Protein AF-0000000075452605 (afdb_homodimer)

Structure (mmCIF, N/CA/C/O backbone):
data_AF-0000000075452605-model_v1
#
loop_
_entity.id
_entity.type
_entity.pdbx_description
1 polymer 'Uncharacterized protein'
#
loop_
_atom_site.group_PDB
_atom_site.id
_atom_site.type_symbol
_atom_site.label_atom_id
_atom_site.label_alt_id
_atom_site.label_comp_id
_atom_site.label_asym_id
_atom_site.label_entity_id
_atom_site.label_seq_id
_atom_site.pdbx_PDB_ins_code
_atom_site.Cartn_x
_atom_site.Cartn_y
_atom_site.Cartn_z
_atom_site.occupancy
_atom_site.B_iso_or_equiv
_atom_site.auth_seq_id
_atom_site.auth_comp_id
_atom_site.auth_asym_id
_atom_site.auth_atom_id
_atom_site.pdbx_PDB_model_num
ATOM 1 N N . MET A 1 1 ? -19.109 6.883 12.328 1 58.03 1 MET A N 1
ATOM 2 C CA . MET A 1 1 ? -17.672 7.055 12.5 1 58.03 1 MET A CA 1
ATOM 3 C C . MET A 1 1 ? -16.984 7.27 11.156 1 58.03 1 MET A C 1
ATOM 5 O O . MET A 1 1 ? -17.438 6.746 10.141 1 58.03 1 MET A O 1
ATOM 9 N N . LYS A 1 2 ? -15.984 8.18 11.156 1 75.69 2 LYS A N 1
ATOM 10 C CA . LYS A 1 2 ? -15.336 8.484 9.891 1 75.69 2 LYS A CA 1
ATOM 11 C C . LYS A 1 2 ? -14.484 7.316 9.414 1 75.69 2 LYS A C 1
AT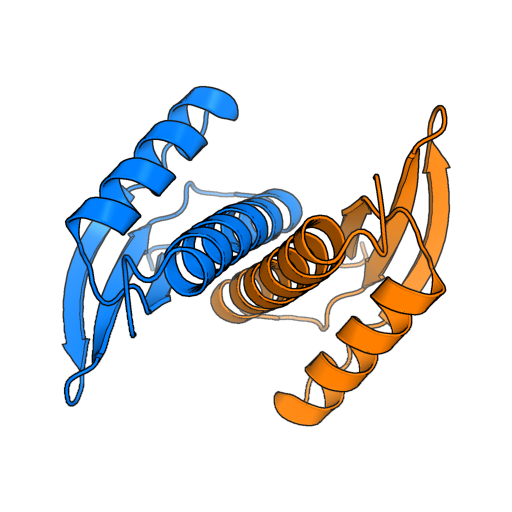OM 13 O O . LYS A 1 2 ? -13.898 6.59 10.227 1 75.69 2 LYS A O 1
ATOM 18 N N . ASN A 1 3 ? -14.562 7.074 8.164 1 91.38 3 ASN A N 1
ATOM 19 C CA . ASN A 1 3 ? -13.711 6.078 7.523 1 91.38 3 ASN A CA 1
ATOM 20 C C . ASN A 1 3 ? -12.289 6.598 7.328 1 91.38 3 ASN A C 1
ATOM 22 O O . ASN A 1 3 ? -12.055 7.469 6.492 1 91.38 3 ASN A O 1
ATOM 26 N N . THR A 1 4 ? -11.375 6.215 8.289 1 95.19 4 THR A N 1
ATOM 27 C CA . THR A 1 4 ? -10.031 6.785 8.266 1 95.19 4 THR A CA 1
ATOM 28 C C . THR A 1 4 ? -8.977 5.684 8.195 1 95.19 4 THR A C 1
ATOM 30 O O . THR A 1 4 ? -9.273 4.52 8.477 1 95.19 4 THR A O 1
ATOM 33 N N . ILE A 1 5 ? -7.793 6.078 7.766 1 97.25 5 ILE A N 1
ATOM 34 C CA . ILE A 1 5 ? -6.574 5.285 7.895 1 97.25 5 ILE A CA 1
ATOM 35 C C . ILE A 1 5 ? -5.504 6.098 8.617 1 97.25 5 ILE A C 1
ATOM 37 O O . ILE A 1 5 ? -5.496 7.332 8.547 1 97.25 5 ILE A O 1
ATOM 41 N N . GLU A 1 6 ? -4.668 5.387 9.336 1 96.69 6 GLU A N 1
ATOM 42 C CA . GLU A 1 6 ? -3.525 5.984 10.016 1 96.69 6 GLU A CA 1
ATOM 43 C C . GLU A 1 6 ? -2.217 5.652 9.305 1 96.69 6 GLU A C 1
ATOM 45 O O . GLU A 1 6 ? -1.869 4.477 9.148 1 96.69 6 GLU A O 1
ATOM 50 N N . ILE A 1 7 ? -1.463 6.648 8.922 1 97.06 7 ILE A N 1
ATOM 51 C CA . ILE A 1 7 ? -0.292 6.453 8.078 1 97.06 7 ILE A CA 1
ATOM 52 C C . ILE A 1 7 ? 0.961 6.922 8.812 1 97.06 7 ILE A C 1
ATOM 54 O O . ILE A 1 7 ? 1.132 8.117 9.055 1 97.06 7 ILE A O 1
ATOM 58 N N . PRO A 1 8 ? 1.76 5.969 9.078 1 93.56 8 PRO A N 1
ATOM 59 C CA . PRO A 1 8 ? 3.066 6.426 9.555 1 93.56 8 PRO A CA 1
ATOM 60 C C . PRO A 1 8 ? 3.846 7.199 8.492 1 93.56 8 PRO A C 1
ATOM 62 O O . PRO A 1 8 ? 3.988 6.727 7.359 1 93.56 8 PRO A O 1
ATOM 65 N N . THR A 1 9 ? 4.484 8.406 8.469 1 90.94 9 THR A N 1
ATOM 66 C CA . THR A 1 9 ? 5.09 9.188 7.398 1 90.94 9 THR A CA 1
ATOM 67 C C . THR A 1 9 ? 6.379 9.852 7.871 1 90.94 9 THR A C 1
ATOM 69 O O . THR A 1 9 ? 7.301 10.07 7.082 1 90.94 9 THR A O 1
ATOM 72 N N . GLY A 1 10 ? 6.738 10.148 8.953 1 86.88 10 GLY A N 1
ATOM 73 C CA . GLY A 1 10 ? 7.867 10.93 9.422 1 86.88 10 GLY A CA 1
ATOM 74 C C . GLY A 1 10 ? 7.895 12.336 8.852 1 86.88 10 GLY A C 1
ATOM 75 O O . GLY A 1 10 ? 8.703 13.164 9.273 1 86.88 10 GLY A O 1
ATOM 76 N N . SER A 1 11 ? 7.148 12.68 7.836 1 90.5 11 SER A N 1
ATOM 77 C CA . SER A 1 11 ? 7.074 14.008 7.23 1 90.5 11 SER A CA 1
ATOM 78 C C . SER A 1 11 ? 5.66 14.328 6.766 1 90.5 11 SER A C 1
ATOM 80 O O . SER A 1 11 ? 5.176 13.75 5.793 1 90.5 11 SER A O 1
ATOM 82 N N . ALA A 1 12 ? 5.074 15.281 7.426 1 93.06 12 ALA A N 1
ATOM 83 C CA . ALA A 1 12 ? 3.75 15.773 7.047 1 93.06 12 ALA A CA 1
ATOM 84 C C . ALA A 1 12 ? 3.748 16.297 5.617 1 93.06 12 ALA A C 1
ATOM 86 O O . ALA A 1 12 ? 2.775 16.109 4.883 1 93.06 12 ALA A O 1
ATOM 87 N N . GLU A 1 13 ? 4.848 16.891 5.234 1 94.69 13 GLU A N 1
ATOM 88 C CA . GLU A 1 13 ? 4.953 17.5 3.914 1 94.69 13 GLU A CA 1
ATOM 89 C C . GLU A 1 13 ? 4.938 16.453 2.809 1 94.69 13 GLU A C 1
ATOM 91 O O . GLU A 1 13 ? 4.23 16.609 1.811 1 94.69 13 GLU A O 1
ATOM 96 N N . ILE A 1 14 ? 5.703 15.445 3.012 1 95.56 14 ILE A N 1
ATOM 97 C CA . ILE A 1 14 ? 5.777 14.398 2.002 1 95.56 14 ILE A CA 1
ATOM 98 C C . ILE A 1 14 ? 4.422 13.703 1.868 1 95.56 14 ILE A C 1
ATOM 100 O O . ILE A 1 14 ? 3.951 13.461 0.756 1 95.56 14 ILE A O 1
ATOM 104 N N . LEU A 1 15 ? 3.762 13.359 3 1 97.31 15 LEU A N 1
ATOM 105 C CA . LEU A 1 15 ? 2.449 12.727 2.941 1 97.31 15 LEU A CA 1
ATOM 106 C C . LEU A 1 15 ? 1.449 13.609 2.203 1 97.31 15 LEU A C 1
ATOM 108 O O . LEU A 1 15 ? 0.676 13.125 1.376 1 97.31 15 LEU A O 1
ATOM 112 N N . SER A 1 16 ? 1.476 14.898 2.496 1 97.38 16 SER A N 1
ATOM 113 C CA . SER A 1 16 ? 0.556 15.828 1.852 1 97.38 16 SER A CA 1
ATOM 114 C C . SER A 1 16 ? 0.764 15.852 0.341 1 97.38 16 SER A C 1
ATOM 116 O O . SER A 1 16 ? -0.203 15.867 -0.423 1 97.38 16 SER A O 1
ATOM 118 N N . GLU A 1 17 ? 2.01 15.82 -0.024 1 96.75 17 GLU A N 1
ATOM 119 C CA . GLU A 1 17 ? 2.334 15.844 -1.447 1 96.75 17 GLU A CA 1
ATOM 120 C C . GLU A 1 17 ? 1.834 14.578 -2.143 1 96.75 17 GLU A C 1
ATOM 122 O O . GLU A 1 17 ? 1.245 14.648 -3.225 1 96.75 17 GLU A O 1
ATOM 127 N N . VAL A 1 18 ? 2.143 13.484 -1.522 1 96.81 18 VAL A N 1
ATOM 128 C CA . VAL A 1 18 ? 1.757 12.211 -2.119 1 96.81 18 VAL A CA 1
ATOM 129 C C . VAL A 1 18 ? 0.235 12.109 -2.182 1 96.81 18 VAL A C 1
ATOM 131 O O . VAL A 1 18 ? -0.322 11.648 -3.182 1 96.81 18 VAL A O 1
ATOM 134 N N . LEU A 1 19 ? -0.482 12.531 -1.147 1 97.88 19 LEU A N 1
ATOM 135 C CA . LEU A 1 19 ? -1.939 12.492 -1.105 1 97.88 19 LEU A CA 1
ATOM 136 C C . LEU A 1 19 ? -2.539 13.391 -2.186 1 97.88 19 LEU A C 1
ATOM 138 O O . LEU A 1 19 ? -3.502 13.008 -2.852 1 97.88 19 LEU A O 1
ATOM 142 N N . ASP A 1 20 ? -2.016 14.594 -2.312 1 97.56 20 ASP A N 1
ATOM 143 C CA . ASP A 1 20 ? -2.512 15.516 -3.324 1 97.56 20 ASP A CA 1
ATOM 144 C C . ASP A 1 20 ? -2.369 14.93 -4.727 1 97.56 20 ASP A C 1
ATOM 146 O O . ASP A 1 20 ? -3.285 15.031 -5.543 1 97.56 20 ASP A O 1
ATOM 150 N N . ARG A 1 21 ? -1.232 14.398 -4.98 1 97.44 21 ARG A N 1
ATOM 151 C CA . ARG A 1 21 ? -1.005 13.766 -6.277 1 97.44 21 ARG A CA 1
ATOM 152 C C . ARG A 1 21 ? -1.964 12.602 -6.5 1 97.44 21 ARG A C 1
ATOM 154 O O . ARG A 1 21 ? -2.498 12.43 -7.598 1 97.44 21 ARG A O 1
ATOM 161 N N . PHE A 1 22 ? -2.133 11.805 -5.453 1 97.12 22 PHE A N 1
ATOM 162 C CA . PHE A 1 22 ? -3.037 10.664 -5.543 1 97.12 22 PHE A CA 1
ATOM 163 C C . PHE A 1 22 ? -4.465 11.125 -5.812 1 97.12 22 PHE A C 1
ATOM 165 O O . PHE A 1 22 ? -5.145 10.578 -6.684 1 97.12 22 PHE A O 1
ATOM 172 N N . ASN A 1 23 ? -4.941 12.094 -5.098 1 96.94 23 ASN A N 1
ATOM 173 C CA . ASN A 1 23 ? -6.273 12.664 -5.289 1 96.94 23 ASN A CA 1
ATOM 174 C C . ASN A 1 23 ? -6.477 13.141 -6.723 1 96.94 23 ASN A C 1
ATOM 176 O O . ASN A 1 23 ? -7.527 12.891 -7.32 1 96.94 23 ASN A O 1
ATOM 180 N N . THR A 1 24 ? -5.527 13.828 -7.188 1 97.06 24 THR A N 1
ATOM 181 C CA . THR A 1 24 ? -5.605 14.398 -8.523 1 97.06 24 THR A CA 1
ATOM 182 C C . THR A 1 24 ? -5.613 13.297 -9.586 1 97.06 24 THR A C 1
ATOM 184 O O . THR A 1 24 ? -6.426 13.328 -10.508 1 97.06 24 THR A O 1
ATOM 187 N N . THR A 1 25 ? -4.754 12.359 -9.461 1 96.12 25 THR A N 1
ATOM 188 C CA . THR A 1 25 ? -4.574 11.297 -10.438 1 96.12 25 THR A CA 1
ATOM 189 C C . THR A 1 25 ? -5.805 10.398 -10.492 1 96.12 25 THR A C 1
ATOM 191 O O . THR A 1 25 ? -6.258 10.016 -11.57 1 96.12 25 THR A O 1
ATOM 194 N N . TYR A 1 26 ? -6.352 10.086 -9.375 1 94.25 26 TYR A N 1
ATOM 195 C CA . TYR A 1 26 ? -7.387 9.062 -9.328 1 94.25 26 TYR A CA 1
ATOM 196 C C . TYR A 1 26 ? -8.758 9.68 -9.062 1 94.25 26 TYR A C 1
ATOM 198 O O . TYR A 1 26 ? -9.75 8.961 -8.938 1 94.25 26 TYR A O 1
ATOM 206 N N . LYS A 1 27 ? -8.812 10.945 -8.938 1 93.25 27 LYS A N 1
ATOM 207 C CA . LYS A 1 27 ? -10.047 11.695 -8.781 1 93.25 27 LYS A CA 1
ATOM 208 C C . LYS A 1 27 ? -10.805 11.258 -7.527 1 93.25 27 LYS A C 1
ATOM 210 O O . LYS A 1 27 ? -12 10.969 -7.586 1 93.25 27 LYS A O 1
ATOM 215 N N . VAL A 1 28 ? -10.016 11.078 -6.438 1 94.31 28 VAL A N 1
ATOM 216 C CA . VAL A 1 28 ? -10.578 10.844 -5.113 1 94.31 28 VAL A CA 1
ATOM 217 C C . VAL A 1 28 ? -10.328 12.062 -4.227 1 94.31 28 VAL A C 1
ATOM 219 O O . VAL A 1 28 ? -9.703 13.039 -4.66 1 94.31 28 VAL A O 1
ATOM 222 N N . ASN A 1 29 ? -10.992 12.055 -3.078 1 94.81 29 ASN A N 1
ATOM 223 C CA . ASN A 1 29 ? -10.875 13.203 -2.189 1 94.81 29 ASN A CA 1
ATOM 224 C C . ASN A 1 29 ? -10.5 12.781 -0.771 1 94.81 29 ASN A C 1
ATOM 226 O O . ASN A 1 29 ? -11.227 13.078 0.181 1 94.81 29 ASN A O 1
ATOM 230 N N . PHE A 1 30 ? -9.352 12.164 -0.609 1 97.56 30 PHE A N 1
ATOM 231 C CA . PHE A 1 30 ? -8.82 11.852 0.713 1 97.56 30 PHE A CA 1
ATOM 232 C C . PHE A 1 30 ? -8.328 13.117 1.402 1 97.56 30 PHE A C 1
ATOM 234 O O . PHE A 1 30 ? -7.832 14.039 0.745 1 97.56 30 PHE A O 1
ATOM 241 N N . LYS A 1 31 ? -8.5 13.156 2.695 1 97.5 31 LYS A N 1
ATOM 242 C CA . LYS A 1 31 ? -8.164 14.367 3.434 1 97.5 31 LYS A CA 1
ATOM 243 C C . LYS A 1 31 ? -7.359 14.039 4.688 1 97.5 31 LYS A C 1
ATOM 245 O O . LYS A 1 31 ? -7.703 13.117 5.43 1 97.5 31 LYS A O 1
ATOM 250 N N . ILE A 1 32 ? -6.348 14.797 4.84 1 97.56 32 ILE A N 1
ATOM 251 C CA . ILE A 1 32 ? -5.645 14.695 6.113 1 97.56 32 ILE A CA 1
ATOM 252 C C . ILE A 1 32 ? -6.441 15.422 7.199 1 97.56 32 ILE A C 1
ATOM 254 O O . ILE A 1 32 ? -6.715 16.609 7.078 1 97.56 32 ILE A O 1
ATOM 258 N N . LEU A 1 33 ? -6.773 14.703 8.227 1 97.69 33 LEU A N 1
ATOM 259 C CA . LEU A 1 33 ? -7.527 15.281 9.336 1 97.69 33 LEU A CA 1
ATOM 260 C C . LEU A 1 33 ? -6.582 15.859 10.391 1 97.69 33 LEU A C 1
ATOM 262 O O . LEU A 1 33 ? -6.867 16.906 10.977 1 97.69 33 LEU A O 1
ATOM 266 N N . SER A 1 34 ? -5.508 15.156 10.617 1 97.19 34 SER A N 1
ATOM 267 C CA . SER A 1 34 ? -4.543 15.586 11.625 1 97.19 34 SER A CA 1
ATOM 268 C C . SER A 1 34 ? -3.23 14.82 11.492 1 97.19 34 SER A C 1
ATOM 270 O O . SER A 1 34 ? -3.156 13.82 10.773 1 97.19 34 SER A O 1
ATOM 272 N N . PHE A 1 35 ? -2.25 15.367 12.031 1 96.75 35 PHE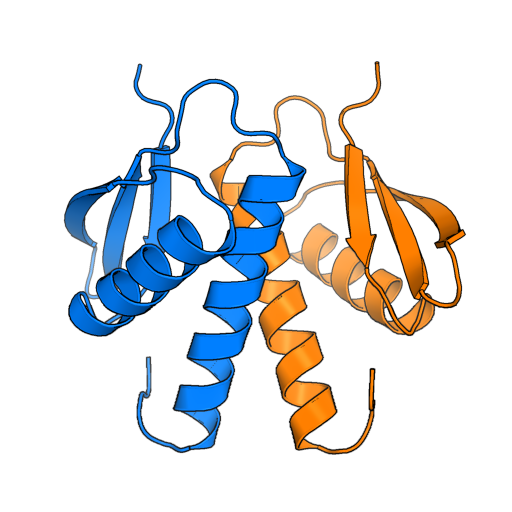 A N 1
ATOM 273 C CA . PHE A 1 35 ? -1 14.672 12.32 1 96.75 35 PHE A CA 1
ATOM 274 C C . PHE A 1 35 ? -0.822 14.469 13.82 1 96.75 35 PHE A C 1
ATOM 276 O O . PHE A 1 35 ? -1.122 15.359 14.609 1 96.75 35 PHE A O 1
ATOM 283 N N . GLU A 1 36 ? -0.477 13.25 14.102 1 95.56 36 GLU A N 1
ATOM 284 C CA . GLU A 1 36 ? -0.325 12.906 15.508 1 95.56 36 GLU A CA 1
ATOM 285 C C . GLU A 1 36 ? 1.044 12.289 15.781 1 95.56 36 GLU A C 1
ATOM 287 O O . GLU A 1 36 ? 1.518 11.445 15.016 1 95.56 36 GLU A O 1
ATOM 292 N N . ASP A 1 37 ? 1.659 12.75 16.797 1 92.69 37 ASP A N 1
ATOM 293 C CA . ASP A 1 37 ? 2.893 12.133 17.281 1 92.69 37 ASP A CA 1
ATOM 294 C C . ASP A 1 37 ? 2.604 11.055 18.328 1 92.69 37 ASP A C 1
ATOM 296 O O . ASP A 1 37 ? 1.983 11.336 19.344 1 92.69 37 ASP A O 1
ATOM 300 N N . ARG A 1 38 ? 2.961 9.891 17.922 1 91.12 38 ARG A N 1
ATOM 301 C CA . ARG A 1 38 ? 2.82 8.781 18.859 1 91.12 38 ARG A CA 1
ATOM 302 C C . ARG A 1 38 ? 4.176 8.164 19.188 1 91.12 38 ARG A C 1
ATOM 304 O O . ARG A 1 38 ? 4.688 7.344 18.422 1 91.12 38 ARG A O 1
ATOM 311 N N . ASP A 1 39 ? 4.723 8.5 20.344 1 90.62 39 ASP A N 1
ATOM 312 C CA . ASP A 1 39 ? 5.984 7.957 20.844 1 90.62 39 ASP A CA 1
ATOM 313 C C . ASP A 1 39 ? 7.102 8.141 19.812 1 90.62 39 ASP A C 1
ATOM 315 O O . ASP A 1 39 ? 7.797 7.18 19.469 1 90.62 39 ASP A O 1
ATOM 31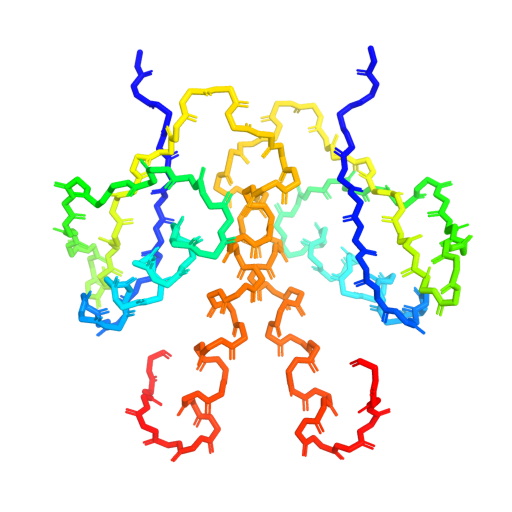9 N N . GLY A 1 40 ? 7.152 9.32 19.172 1 87.38 40 GLY A N 1
ATOM 320 C CA . GLY A 1 40 ? 8.25 9.664 18.281 1 87.38 40 GLY A CA 1
ATOM 321 C C . GLY A 1 40 ? 7.98 9.305 16.828 1 87.38 40 GLY A C 1
ATOM 322 O O . GLY A 1 40 ? 8.797 9.586 15.945 1 87.38 40 GLY A O 1
ATOM 323 N N . VAL A 1 41 ? 6.828 8.695 16.625 1 86.56 41 VAL A N 1
ATOM 324 C CA . VAL A 1 41 ? 6.453 8.398 15.25 1 86.56 41 VAL A CA 1
ATOM 325 C C . VAL A 1 41 ? 5.273 9.273 14.836 1 86.56 41 VAL A C 1
ATOM 327 O O . VAL A 1 41 ? 4.246 9.305 15.516 1 86.56 41 VAL A O 1
ATOM 330 N N . GLU A 1 42 ? 5.465 9.969 13.836 1 93.5 42 GLU A N 1
ATOM 331 C CA . GLU A 1 42 ? 4.387 10.797 13.312 1 93.5 42 GLU A CA 1
ATOM 332 C C . GLU A 1 42 ? 3.416 9.977 12.469 1 93.5 42 GLU A C 1
ATOM 334 O O . GLU A 1 42 ? 3.838 9.195 11.609 1 93.5 42 GLU A O 1
ATOM 339 N N . PHE A 1 43 ? 2.086 10.141 12.797 1 95.88 43 PHE A N 1
ATOM 340 C CA . PHE A 1 43 ? 1.024 9.508 12.023 1 95.88 43 PHE A CA 1
ATOM 341 C C . PHE A 1 43 ? 0.133 10.555 11.367 1 95.88 43 PHE A C 1
ATOM 343 O O . PHE A 1 43 ? -0.275 11.523 12.008 1 95.88 43 PHE A O 1
ATOM 350 N N . GLY A 1 44 ? -0.04 10.406 10.109 1 97.62 44 GLY A N 1
ATOM 351 C CA . GLY A 1 44 ? -1.136 11.117 9.469 1 97.62 44 GLY A CA 1
ATOM 352 C C . GLY A 1 44 ? -2.461 10.391 9.57 1 97.62 44 GLY A C 1
ATOM 353 O O . GLY A 1 44 ? -2.553 9.203 9.234 1 97.62 44 GLY A O 1
ATOM 354 N N . ILE A 1 45 ? -3.48 11.031 10.133 1 97.81 45 ILE A N 1
ATOM 355 C CA . ILE A 1 45 ? -4.844 10.508 10.109 1 97.81 45 ILE A CA 1
ATOM 356 C C . ILE A 1 45 ? -5.559 10.992 8.852 1 97.81 45 ILE A C 1
ATOM 358 O O . ILE A 1 45 ? -5.816 12.188 8.695 1 97.81 45 ILE A O 1
ATOM 362 N N . VAL A 1 46 ? -5.871 10.039 7.984 1 98.25 46 VAL A N 1
ATOM 363 C CA . VAL A 1 46 ? -6.398 10.391 6.672 1 98.25 46 VAL A CA 1
ATOM 364 C C . VAL A 1 46 ? -7.832 9.883 6.535 1 98.25 46 VAL A C 1
ATOM 366 O O . VAL A 1 46 ? -8.094 8.695 6.727 1 98.25 46 VAL A O 1
ATOM 369 N N . GLU A 1 47 ? -8.703 10.789 6.258 1 97.88 47 GLU A N 1
ATOM 370 C CA . GLU A 1 47 ? -10.086 10.43 5.938 1 97.88 47 GLU A CA 1
ATOM 371 C C . GLU A 1 47 ? -10.211 9.961 4.492 1 97.88 47 GLU A C 1
ATOM 373 O O . GLU A 1 47 ? -9.781 10.656 3.568 1 97.88 47 GLU A O 1
ATOM 378 N N . ILE A 1 48 ? -10.727 8.82 4.383 1 95.62 48 ILE A N 1
ATOM 379 C CA . ILE A 1 48 ? -10.969 8.32 3.031 1 95.62 48 ILE A CA 1
ATOM 380 C C . ILE A 1 48 ? -12.43 8.547 2.656 1 95.62 48 ILE A C 1
ATOM 382 O O . ILE A 1 48 ? -13.312 8.555 3.523 1 95.62 48 ILE A O 1
ATOM 386 N N . THR A 1 49 ? -12.625 8.812 1.374 1 87.94 49 THR A N 1
ATOM 387 C CA . THR A 1 49 ? -13.977 9.047 0.884 1 87.94 49 THR A CA 1
ATOM 388 C C . THR A 1 49 ? -14.891 7.871 1.221 1 87.94 49 THR A C 1
ATOM 390 O O . THR A 1 49 ? -14.445 6.723 1.253 1 87.94 49 THR A O 1
ATOM 393 N N . GLU A 1 50 ? -16.109 8.195 1.384 1 85.75 50 GLU A N 1
ATOM 394 C CA . GLU A 1 50 ? -17.109 7.164 1.667 1 85.75 50 GLU A CA 1
ATOM 395 C C . GLU A 1 50 ? -17.172 6.141 0.535 1 85.75 50 GLU A C 1
ATOM 397 O O . GLU A 1 50 ? -17.125 6.508 -0.642 1 85.75 50 GLU A O 1
ATOM 402 N N . ASN A 1 51 ? -17.25 4.906 0.806 1 86.5 51 ASN A N 1
ATOM 403 C CA . ASN A 1 51 ? -17.391 3.789 -0.12 1 86.5 51 ASN A CA 1
ATOM 404 C C . ASN A 1 51 ? -16.125 3.582 -0.952 1 86.5 51 ASN A C 1
ATOM 406 O O . ASN A 1 51 ? -16.188 3.027 -2.051 1 86.5 51 ASN A O 1
ATOM 410 N N . THR A 1 52 ? -15.102 4.188 -0.471 1 92.19 52 THR A N 1
ATOM 411 C CA . THR A 1 52 ? -13.836 3.881 -1.124 1 92.19 52 THR A CA 1
ATOM 412 C C . THR A 1 52 ? -13.617 2.373 -1.193 1 92.19 52 THR A C 1
ATOM 414 O O . THR A 1 52 ? -13.797 1.668 -0.197 1 92.19 52 THR A O 1
ATOM 417 N N . SER A 1 53 ? -13.336 1.92 -2.379 1 93.19 53 SER A N 1
ATOM 418 C CA . SER A 1 53 ? -13.117 0.488 -2.551 1 93.19 53 SER A CA 1
ATOM 419 C C . SER A 1 53 ? -11.82 0.043 -1.891 1 93.19 53 SER A C 1
ATOM 421 O O . SER A 1 53 ? -10.883 0.835 -1.753 1 93.19 53 SER A O 1
ATOM 423 N N . ASN A 1 54 ? -11.742 -1.195 -1.626 1 94.44 54 ASN A N 1
ATOM 424 C CA . ASN A 1 54 ? -10.516 -1.783 -1.1 1 94.44 54 ASN A CA 1
ATOM 425 C C . ASN A 1 54 ? -9.352 -1.619 -2.074 1 94.44 54 ASN A C 1
ATOM 427 O O . ASN A 1 54 ? -8.219 -1.399 -1.656 1 94.44 54 ASN A O 1
ATOM 431 N N . ASN A 1 55 ? -9.648 -1.712 -3.342 1 96.25 55 ASN A N 1
ATOM 432 C CA . ASN A 1 55 ? -8.609 -1.547 -4.352 1 96.25 55 ASN A CA 1
ATOM 433 C C . ASN A 1 55 ? -7.969 -0.163 -4.281 1 96.25 55 ASN A C 1
ATOM 435 O O . ASN A 1 55 ? -6.754 -0.026 -4.438 1 96.25 55 ASN A O 1
ATOM 439 N N . MET A 1 56 ? -8.789 0.756 -4.055 1 96.19 56 MET A N 1
ATOM 440 C CA . MET A 1 56 ? -8.281 2.125 -4.008 1 96.19 56 MET A CA 1
ATOM 441 C C . MET A 1 56 ? -7.43 2.348 -2.766 1 96.19 56 MET A C 1
ATOM 443 O O . MET A 1 56 ? -6.398 3.021 -2.826 1 96.19 56 MET A O 1
ATOM 447 N N . ILE A 1 57 ? -7.871 1.847 -1.656 1 96.62 57 ILE A N 1
ATOM 448 C CA . ILE A 1 57 ? -7.105 1.949 -0.418 1 96.62 57 ILE A CA 1
ATOM 449 C C . ILE A 1 57 ? -5.75 1.268 -0.589 1 96.62 57 ILE A C 1
ATOM 451 O O . ILE A 1 57 ? -4.715 1.832 -0.229 1 96.62 57 ILE A O 1
ATOM 455 N N . PHE A 1 58 ? -5.723 0.126 -1.198 1 97.88 58 PHE A N 1
ATOM 456 C CA . PHE A 1 58 ? -4.5 -0.61 -1.505 1 97.88 58 PHE A CA 1
ATOM 457 C C . PHE A 1 58 ? -3.576 0.219 -2.389 1 97.88 58 PHE A C 1
ATOM 459 O O . PHE A 1 58 ? -2.371 0.29 -2.139 1 97.88 58 PHE A O 1
ATOM 466 N N . MET A 1 59 ? -4.164 0.73 -3.389 1 97.31 59 MET A N 1
ATOM 467 C CA . MET A 1 59 ? -3.385 1.508 -4.348 1 97.31 59 MET A CA 1
ATOM 468 C C . MET A 1 59 ? -2.717 2.697 -3.666 1 97.31 59 MET A C 1
ATOM 470 O O . MET A 1 59 ? -1.576 3.041 -3.984 1 97.31 59 MET A O 1
ATOM 474 N N . PHE A 1 60 ? -3.402 3.342 -2.787 1 97.88 60 PHE A N 1
ATOM 475 C CA . PHE A 1 60 ? -2.787 4.449 -2.062 1 97.88 60 PHE A CA 1
ATOM 476 C C . PHE A 1 60 ? -1.603 3.961 -1.236 1 97.88 60 PHE A C 1
ATOM 478 O O . PHE A 1 60 ? -0.555 4.609 -1.2 1 97.88 60 PHE A O 1
ATOM 485 N N . GLY A 1 61 ? -1.769 2.859 -0.54 1 97.94 61 GLY A N 1
ATOM 486 C CA . GLY A 1 61 ? -0.648 2.248 0.158 1 97.94 61 GLY A CA 1
ATOM 487 C C . GLY A 1 61 ? 0.537 1.968 -0.747 1 97.94 61 GLY A C 1
ATOM 488 O O . GLY A 1 61 ? 1.682 2.238 -0.38 1 97.94 61 GLY A O 1
ATOM 489 N N . PHE A 1 62 ? 0.225 1.436 -1.867 1 97.19 62 PHE A N 1
ATOM 490 C CA . PHE A 1 62 ? 1.254 1.127 -2.854 1 97.19 62 PHE A CA 1
ATOM 491 C C . PHE A 1 62 ? 2.041 2.379 -3.225 1 97.19 62 PHE A C 1
ATOM 493 O O . PHE A 1 62 ? 3.273 2.371 -3.199 1 97.19 62 PHE A O 1
ATOM 500 N N . PHE A 1 63 ? 1.384 3.428 -3.533 1 95.94 63 PHE A N 1
ATOM 501 C CA . PHE A 1 63 ? 2.023 4.676 -3.932 1 95.94 63 PHE A CA 1
ATOM 502 C C . PHE A 1 63 ? 2.854 5.246 -2.791 1 95.94 63 PHE A C 1
ATOM 504 O O . PHE A 1 63 ? 3.969 5.73 -3.008 1 95.94 63 PHE A O 1
ATOM 511 N N . TRP A 1 64 ? 2.289 5.184 -1.61 1 97.25 64 TRP A N 1
ATOM 512 C CA . TRP A 1 64 ? 3.006 5.66 -0.433 1 97.25 64 TRP A CA 1
ATOM 513 C C . TRP A 1 64 ? 4.273 4.844 -0.2 1 97.25 64 TRP A C 1
ATOM 515 O O . TRP A 1 64 ? 5.352 5.406 0.002 1 97.25 64 TRP A O 1
ATOM 525 N N . GLY A 1 65 ? 4.109 3.551 -0.237 1 95.5 65 GLY A N 1
ATOM 526 C CA . GLY A 1 65 ? 5.258 2.676 -0.042 1 95.5 65 GLY A CA 1
ATOM 527 C C . GLY A 1 65 ? 6.348 2.885 -1.073 1 95.5 65 GLY A C 1
ATOM 528 O O . GLY A 1 65 ? 7.535 2.904 -0.735 1 95.5 65 GLY A O 1
ATOM 529 N N . ALA A 1 66 ? 5.941 3.021 -2.297 1 94.12 66 ALA A N 1
ATOM 530 C CA . ALA A 1 66 ? 6.902 3.262 -3.371 1 94.12 66 ALA A CA 1
ATOM 531 C C . ALA A 1 66 ? 7.648 4.574 -3.156 1 94.12 66 ALA A C 1
ATOM 533 O O . ALA A 1 66 ? 8.867 4.641 -3.324 1 94.12 66 ALA A O 1
ATOM 534 N N . LYS A 1 67 ? 6.93 5.602 -2.807 1 95.06 67 LYS A N 1
ATOM 535 C CA . LYS A 1 67 ? 7.539 6.914 -2.594 1 95.06 67 LYS A CA 1
ATOM 536 C C . LYS A 1 67 ? 8.516 6.883 -1.423 1 95.06 67 LYS A C 1
ATOM 538 O O . LYS A 1 67 ? 9.641 7.375 -1.532 1 95.06 67 LYS A O 1
ATOM 543 N N . VAL A 1 68 ? 8.086 6.332 -0.334 1 95.12 68 VAL A N 1
ATOM 544 C CA . VAL A 1 68 ? 8.914 6.25 0.865 1 95.12 68 VAL A CA 1
ATOM 545 C C . VAL A 1 68 ? 10.188 5.461 0.564 1 95.12 68 VAL A C 1
ATOM 547 O O . VAL A 1 68 ? 11.289 5.891 0.917 1 95.12 68 VAL A O 1
ATOM 550 N N . ASN A 1 69 ? 10.047 4.363 -0.122 1 94.25 69 ASN A N 1
ATOM 551 C CA . ASN A 1 69 ? 11.219 3.561 -0.457 1 94.25 69 ASN A CA 1
ATOM 552 C C . ASN A 1 69 ? 12.164 4.312 -1.386 1 94.25 69 ASN A C 1
ATOM 554 O O . ASN A 1 69 ? 13.383 4.234 -1.229 1 94.25 69 ASN A O 1
ATOM 558 N N . LEU A 1 70 ? 11.625 4.957 -2.348 1 93.56 70 LEU A N 1
ATOM 559 C CA . LEU A 1 70 ? 12.438 5.746 -3.264 1 93.56 70 LEU A CA 1
ATOM 560 C C . LEU A 1 70 ? 13.25 6.793 -2.506 1 93.56 70 LEU A C 1
ATOM 562 O O . LEU A 1 70 ? 14.453 6.918 -2.711 1 93.56 70 LEU A O 1
ATOM 566 N N . LEU A 1 71 ? 12.633 7.469 -1.636 1 94.75 71 LEU A N 1
ATOM 567 C CA . LEU A 1 71 ? 13.289 8.531 -0.886 1 94.75 71 LEU A CA 1
ATOM 568 C C . LEU A 1 71 ? 14.352 7.961 0.046 1 94.75 71 LEU A C 1
ATOM 570 O O . LEU A 1 71 ? 15.414 8.562 0.232 1 94.75 71 LEU A O 1
ATOM 574 N N . ARG A 1 72 ? 14.07 6.824 0.629 1 93.5 72 ARG A N 1
ATOM 575 C CA . ARG A 1 72 ? 15.055 6.164 1.478 1 93.5 72 ARG A CA 1
ATOM 576 C C . ARG A 1 72 ? 16.297 5.773 0.678 1 93.5 72 ARG A C 1
ATOM 578 O O . ARG A 1 72 ? 17.422 6.008 1.116 1 93.5 72 ARG A O 1
ATOM 585 N N . GLN A 1 73 ? 16.078 5.223 -0.421 1 92.5 73 GLN A N 1
ATOM 586 C CA . GLN A 1 73 ? 17.172 4.789 -1.27 1 92.5 73 GLN A CA 1
ATOM 587 C C . GLN A 1 73 ? 18.016 5.977 -1.724 1 92.5 73 GLN A C 1
ATOM 589 O O . GLN A 1 73 ? 19.234 5.855 -1.89 1 92.5 73 GLN A O 1
ATOM 594 N N . GLN A 1 74 ? 17.438 7.086 -1.899 1 93.94 74 GLN A N 1
ATOM 595 C CA . GLN A 1 74 ? 18.125 8.305 -2.318 1 93.94 74 GLN A CA 1
ATOM 596 C C . GLN A 1 74 ? 18.781 9 -1.128 1 93.94 74 GLN A C 1
ATOM 598 O O . GLN A 1 74 ? 19.469 10 -1.297 1 93.94 74 GLN A O 1
ATOM 603 N N . GLY A 1 75 ? 18.469 8.508 0.054 1 93.94 75 GLY A N 1
ATOM 604 C CA . GLY A 1 75 ? 19.031 9.094 1.258 1 93.94 75 GLY A CA 1
ATOM 605 C C . GLY A 1 75 ? 18.344 10.375 1.682 1 93.94 75 GLY A C 1
ATOM 606 O O . GLY A 1 75 ? 18.891 11.156 2.465 1 93.94 75 GLY A O 1
ATOM 607 N N . LYS A 1 76 ? 17.156 10.602 1.207 1 95.12 76 LYS A N 1
ATOM 608 C CA . LYS A 1 76 ? 16.438 11.852 1.49 1 95.12 76 LYS A CA 1
ATOM 609 C C . LYS A 1 76 ? 15.648 11.742 2.793 1 95.12 76 LYS A C 1
ATOM 611 O O . LYS A 1 76 ? 15.297 12.766 3.393 1 95.12 76 LYS A O 1
ATOM 616 N N . ILE A 1 77 ? 15.32 10.531 3.131 1 92.31 77 ILE A N 1
ATOM 617 C CA . ILE A 1 77 ? 14.68 10.289 4.422 1 92.31 77 ILE A CA 1
ATOM 618 C C . ILE A 1 77 ? 15.312 9.07 5.09 1 92.31 77 ILE A C 1
ATOM 620 O O . ILE A 1 77 ? 15.93 8.242 4.422 1 92.31 77 ILE A O 1
ATOM 624 N N . ASP A 1 78 ? 15.117 9.031 6.516 1 89.5 78 ASP A N 1
ATOM 625 C CA . ASP A 1 78 ? 15.719 7.918 7.238 1 89.5 78 ASP A CA 1
ATOM 626 C C . ASP A 1 78 ? 14.703 7.266 8.18 1 89.5 78 ASP A C 1
ATOM 628 O O . ASP A 1 78 ? 15.055 6.387 8.969 1 89.5 78 ASP A O 1
ATOM 632 N N . TRP A 1 79 ? 13.602 7.766 8 1 83.62 79 TRP A N 1
ATOM 633 C CA . TRP A 1 79 ? 12.547 7.172 8.82 1 83.62 79 TRP A CA 1
ATOM 634 C C . TRP A 1 79 ? 11.828 6.062 8.055 1 83.62 79 TRP A C 1
ATOM 636 O O . TRP A 1 79 ? 11.914 5.984 6.828 1 83.62 79 TRP A O 1
ATOM 646 N N . MET B 1 1 ? -20.703 -11.547 -1.632 1 57.94 1 MET B N 1
ATOM 647 C CA . MET B 1 1 ? -19.562 -11.398 -2.533 1 57.94 1 MET B CA 1
ATOM 648 C C . MET B 1 1 ? -18.25 -11.352 -1.752 1 57.94 1 MET B C 1
ATOM 650 O O . MET B 1 1 ? -18.219 -10.883 -0.612 1 57.94 1 MET B O 1
ATOM 654 N N . LYS B 1 2 ? -17.219 -11.992 -2.344 1 75.94 2 LYS B N 1
ATOM 655 C CA . LYS B 1 2 ? -15.961 -12.062 -1.609 1 75.94 2 LYS B CA 1
ATOM 656 C C . LYS B 1 2 ? -15.281 -10.695 -1.555 1 75.94 2 LYS B C 1
ATOM 658 O O . LYS B 1 2 ? -15.391 -9.906 -2.494 1 75.94 2 LYS B O 1
ATOM 663 N N . ASN B 1 3 ? -14.766 -10.383 -0.417 1 91.69 3 ASN B N 1
ATOM 664 C CA . ASN B 1 3 ? -13.969 -9.18 -0.232 1 91.69 3 ASN B CA 1
ATOM 665 C C . ASN B 1 3 ? -12.57 -9.336 -0.832 1 91.69 3 ASN B C 1
ATOM 667 O O . ASN B 1 3 ? -11.734 -10.062 -0.291 1 91.69 3 ASN B O 1
ATOM 671 N N . THR B 1 4 ? -12.406 -8.812 -2.092 1 95.44 4 THR B N 1
ATOM 672 C CA . THR B 1 4 ? -11.156 -9.047 -2.805 1 95.44 4 THR B CA 1
ATOM 673 C C . THR B 1 4 ? -10.516 -7.723 -3.211 1 95.44 4 THR B C 1
ATOM 675 O O . THR B 1 4 ? -11.172 -6.684 -3.236 1 95.44 4 THR B O 1
ATOM 678 N N . ILE B 1 5 ? -9.227 -7.797 -3.465 1 97.38 5 ILE B N 1
ATOM 679 C CA . ILE B 1 5 ? -8.477 -6.75 -4.148 1 97.38 5 ILE B CA 1
ATOM 680 C C . ILE B 1 5 ? -7.77 -7.336 -5.371 1 97.38 5 ILE B C 1
ATOM 682 O O . ILE B 1 5 ? -7.438 -8.523 -5.395 1 97.38 5 ILE B O 1
ATOM 686 N N . GLU B 1 6 ? -7.613 -6.488 -6.355 1 96.88 6 GLU B N 1
ATOM 687 C CA . GLU B 1 6 ? -6.879 -6.844 -7.566 1 96.88 6 GLU B CA 1
ATOM 688 C C . GLU B 1 6 ? -5.52 -6.16 -7.609 1 96.88 6 GLU B C 1
ATOM 690 O O . GLU B 1 6 ? -5.434 -4.93 -7.582 1 96.88 6 GLU B O 1
ATOM 695 N N . ILE B 1 7 ? -4.492 -6.93 -7.73 1 97.12 7 ILE B N 1
ATOM 696 C CA . ILE B 1 7 ? -3.139 -6.402 -7.602 1 97.12 7 ILE B CA 1
ATOM 697 C C . ILE B 1 7 ? -2.379 -6.609 -8.914 1 97.12 7 ILE B C 1
ATOM 699 O O . ILE B 1 7 ? -2.078 -7.742 -9.289 1 97.12 7 ILE B O 1
ATOM 703 N N . PRO B 1 8 ? -2.227 -5.504 -9.602 1 93.56 8 PRO B N 1
A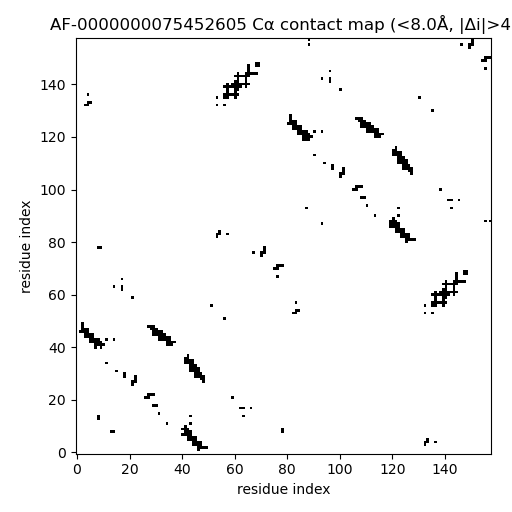TOM 704 C CA . PRO B 1 8 ? -1.298 -5.672 -10.719 1 93.56 8 PRO B CA 1
ATOM 705 C C . PRO B 1 8 ? 0.069 -6.191 -10.281 1 93.56 8 PRO B C 1
ATOM 707 O O . PRO B 1 8 ? 0.671 -5.648 -9.352 1 93.56 8 PRO B O 1
ATOM 710 N N . THR B 1 9 ? 0.306 -7.27 -10.961 1 91.69 9 THR B N 1
ATOM 711 C CA . THR B 1 9 ? 1.581 -7.902 -10.641 1 91.69 9 THR B CA 1
ATOM 712 C C . THR B 1 9 ? 2.293 -8.352 -11.914 1 91.69 9 THR B C 1
ATOM 714 O O . THR B 1 9 ? 1.674 -8.453 -12.977 1 91.69 9 THR B O 1
ATOM 717 N N . GLY B 1 10 ? 3.693 -8.266 -12.031 1 88 10 GLY B N 1
ATOM 718 C CA . GLY B 1 10 ? 4.559 -8.812 -13.062 1 88 10 GLY B CA 1
ATOM 719 C C . GLY B 1 10 ? 5.102 -10.188 -12.711 1 88 10 GLY B C 1
ATOM 720 O O . GLY B 1 10 ? 5.762 -10.828 -13.539 1 88 10 GLY B O 1
ATOM 721 N N . SER B 1 11 ? 4.809 -10.664 -11.586 1 91 11 SER B N 1
ATOM 722 C CA . SER B 1 11 ? 5.34 -11.938 -11.133 1 91 11 SER B CA 1
ATOM 723 C C . SER B 1 11 ? 4.461 -12.547 -10.047 1 91 11 SER B C 1
ATOM 725 O O . SER B 1 11 ? 4.426 -12.047 -8.914 1 91 11 SER B O 1
ATOM 727 N N . ALA B 1 12 ? 3.809 -13.648 -10.383 1 93.38 12 ALA B N 1
ATOM 728 C CA . ALA B 1 12 ? 3.02 -14.406 -9.414 1 93.38 12 ALA B CA 1
ATOM 729 C C . ALA B 1 12 ? 3.871 -14.828 -8.219 1 93.38 12 ALA B C 1
ATOM 731 O O . ALA B 1 12 ? 3.396 -14.828 -7.082 1 93.38 12 ALA B O 1
ATOM 732 N N . GLU B 1 13 ? 5.105 -15.125 -8.484 1 94.88 13 GLU B N 1
ATOM 733 C CA . GLU B 1 13 ? 6.008 -15.609 -7.445 1 94.88 13 GLU B CA 1
ATOM 734 C C . GLU B 1 13 ? 6.312 -14.523 -6.422 1 94.88 13 GLU B C 1
ATOM 736 O O . GLU B 1 13 ? 6.277 -14.766 -5.215 1 94.88 13 GLU B O 1
ATOM 741 N N . ILE B 1 14 ? 6.613 -13.375 -6.914 1 95.88 14 ILE B N 1
ATOM 742 C CA . ILE B 1 14 ? 6.949 -12.281 -6.02 1 95.88 14 ILE B CA 1
ATOM 743 C C . ILE B 1 14 ? 5.73 -11.914 -5.168 1 95.88 14 ILE B C 1
ATOM 745 O O . ILE B 1 14 ? 5.852 -11.719 -3.957 1 95.88 14 ILE B O 1
ATOM 749 N N . LEU B 1 15 ? 4.523 -11.805 -5.785 1 97.5 15 LEU B N 1
ATOM 750 C CA . LEU B 1 15 ? 3.32 -11.492 -5.023 1 97.5 15 LEU B CA 1
ATOM 751 C C . LEU B 1 15 ? 3.076 -12.539 -3.939 1 97.5 15 LEU B C 1
ATOM 753 O O . LEU B 1 15 ? 2.746 -12.195 -2.803 1 97.5 15 LEU B O 1
ATOM 757 N N . SER B 1 16 ? 3.248 -13.797 -4.297 1 97.44 16 SER B N 1
ATOM 758 C CA . SER B 1 16 ? 3.037 -14.875 -3.334 1 97.44 16 SER B CA 1
ATOM 759 C C . SER B 1 16 ? 3.988 -14.758 -2.148 1 97.44 16 SER B C 1
ATOM 761 O O . SER B 1 16 ? 3.586 -14.953 -1 1 97.44 16 SER B O 1
ATOM 763 N N . GLU B 1 17 ? 5.203 -14.414 -2.467 1 96.88 17 GLU B N 1
ATOM 764 C CA . GLU B 1 17 ? 6.203 -14.266 -1.414 1 96.88 17 GLU B CA 1
ATOM 765 C C . GLU B 1 17 ? 5.852 -13.109 -0.479 1 96.88 17 GLU B C 1
ATOM 767 O O . GLU B 1 17 ? 5.938 -13.242 0.743 1 96.88 17 GLU B O 1
ATOM 772 N N . VAL B 1 18 ? 5.531 -12.016 -1.09 1 97 18 VAL B N 1
ATOM 773 C CA . VAL B 1 18 ? 5.219 -10.836 -0.295 1 97 18 VAL B CA 1
ATOM 774 C C . VAL B 1 18 ? 3.967 -11.094 0.544 1 97 18 VAL B C 1
ATOM 776 O O . VAL B 1 18 ? 3.91 -10.711 1.716 1 97 18 VAL B O 1
ATOM 779 N N . LEU B 1 19 ? 2.951 -11.734 -0.021 1 97.94 19 LEU B N 1
ATOM 780 C CA . LEU B 1 19 ? 1.717 -12.039 0.691 1 97.94 19 LEU B CA 1
ATOM 781 C C . LEU B 1 19 ? 1.985 -12.984 1.859 1 97.94 19 LEU B C 1
ATOM 783 O O . LEU B 1 19 ? 1.438 -12.797 2.949 1 97.94 19 LEU B O 1
ATOM 787 N N . ASP B 1 20 ? 2.758 -14.016 1.626 1 97.62 20 ASP B N 1
ATOM 788 C CA . ASP B 1 20 ? 3.084 -14.977 2.682 1 97.62 20 ASP B CA 1
ATOM 789 C C . ASP B 1 20 ? 3.781 -14.281 3.85 1 97.62 20 ASP B C 1
ATOM 791 O O . ASP B 1 20 ? 3.467 -14.547 5.012 1 97.62 20 ASP B O 1
ATOM 795 N N . ARG B 1 21 ? 4.711 -13.477 3.527 1 97.56 21 ARG B N 1
ATOM 796 C CA . ARG B 1 21 ? 5.414 -12.734 4.566 1 97.56 21 ARG B CA 1
ATOM 797 C C . ARG B 1 21 ? 4.461 -11.812 5.324 1 97.56 21 ARG B C 1
ATOM 799 O O . ARG B 1 21 ? 4.539 -11.703 6.551 1 97.56 21 ARG B O 1
ATOM 806 N N . PHE B 1 22 ? 3.605 -11.141 4.555 1 97.38 22 PHE B N 1
ATOM 807 C CA . PHE B 1 22 ? 2.635 -10.242 5.172 1 97.38 22 PHE B CA 1
ATOM 808 C C . PHE B 1 22 ? 1.702 -11.016 6.102 1 97.38 22 PHE B C 1
ATOM 810 O O . PHE B 1 22 ? 1.459 -10.586 7.234 1 97.38 22 PHE B O 1
ATOM 817 N N . ASN B 1 23 ? 1.186 -12.109 5.676 1 97.12 23 ASN B N 1
ATOM 818 C CA . ASN B 1 23 ? 0.318 -12.961 6.48 1 97.12 23 ASN B CA 1
ATOM 819 C C . ASN B 1 23 ? 0.995 -13.383 7.785 1 97.12 23 ASN B C 1
ATOM 821 O O . ASN B 1 23 ? 0.375 -13.352 8.852 1 97.12 23 ASN B O 1
ATOM 825 N N . THR B 1 24 ? 2.18 -13.789 7.645 1 97.25 24 THR B N 1
ATOM 826 C CA . THR B 1 24 ? 2.934 -14.273 8.797 1 97.25 24 THR B CA 1
ATOM 827 C C . THR B 1 24 ? 3.209 -13.141 9.773 1 97.25 24 THR B C 1
ATOM 829 O O . THR B 1 24 ? 3.018 -13.305 10.984 1 97.25 24 THR B O 1
ATOM 832 N N . THR B 1 25 ? 3.621 -12.039 9.297 1 96.44 25 THR B N 1
ATOM 833 C CA . THR B 1 25 ? 4.02 -10.898 10.125 1 96.44 25 THR B CA 1
ATOM 834 C C . THR B 1 25 ? 2.816 -10.312 10.852 1 96.44 25 THR B C 1
ATOM 836 O O . THR B 1 25 ? 2.904 -9.984 12.039 1 96.44 25 THR B O 1
ATOM 839 N N . TYR B 1 26 ? 1.729 -10.219 10.195 1 94.62 26 TYR B N 1
ATOM 840 C CA . TYR B 1 26 ? 0.607 -9.469 10.75 1 94.62 26 TYR B CA 1
ATOM 841 C C . TYR B 1 26 ? -0.516 -10.406 11.18 1 94.62 26 TYR B C 1
ATOM 843 O O . TYR B 1 26 ? -1.571 -9.953 11.633 1 94.62 26 TYR B O 1
ATOM 851 N N . LYS B 1 27 ? -0.324 -11.672 11.016 1 93.56 27 LYS B N 1
ATOM 852 C CA . LYS B 1 27 ? -1.252 -12.703 11.461 1 93.56 27 LYS B CA 1
ATOM 853 C C . LYS B 1 27 ? -2.617 -12.539 10.797 1 93.56 27 LYS B C 1
ATOM 855 O O . LYS B 1 27 ? -3.646 -12.539 11.477 1 93.56 27 LYS B O 1
ATOM 860 N N . VAL B 1 28 ? -2.568 -12.258 9.484 1 94.62 28 VAL B N 1
ATOM 861 C CA . VAL B 1 28 ? -3.768 -12.258 8.648 1 94.62 28 VAL B CA 1
ATOM 862 C C . VAL B 1 28 ? -3.719 -13.438 7.68 1 94.62 28 VAL B C 1
ATOM 864 O O . VAL B 1 28 ? -2.754 -14.203 7.668 1 94.62 28 VAL B O 1
ATOM 867 N N . ASN B 1 29 ? -4.855 -13.672 7.031 1 95 29 ASN B N 1
ATOM 868 C CA . ASN B 1 29 ? -4.938 -14.812 6.129 1 95 29 ASN B CA 1
ATOM 869 C C . ASN B 1 29 ? -5.457 -14.406 4.754 1 95 29 ASN B C 1
ATOM 871 O O . ASN B 1 29 ? -6.457 -14.938 4.281 1 95 29 ASN B O 1
ATOM 875 N N . PHE B 1 30 ? -4.75 -13.531 4.078 1 97.69 30 PHE B N 1
ATOM 876 C CA . PHE B 1 30 ? -5.062 -13.195 2.693 1 97.69 30 PHE B CA 1
ATOM 877 C C . PHE B 1 30 ? -4.707 -14.344 1.761 1 97.69 30 PHE B C 1
ATOM 879 O O . PHE B 1 30 ? -3.738 -15.07 1.999 1 97.69 30 PHE B O 1
ATOM 886 N N . LYS B 1 31 ? -5.512 -14.5 0.744 1 97.62 31 LYS B N 1
ATOM 887 C CA . LYS B 1 31 ? -5.324 -15.641 -0.143 1 97.62 31 LYS B CA 1
ATOM 888 C C . LYS B 1 31 ? -5.379 -15.219 -1.607 1 97.62 31 LYS B C 1
ATOM 890 O O . LYS B 1 31 ? -6.266 -14.453 -2.004 1 97.62 31 LYS B O 1
ATOM 895 N N . ILE B 1 32 ? -4.441 -15.711 -2.303 1 97.69 32 ILE B N 1
ATOM 896 C CA . ILE B 1 32 ? -4.543 -15.531 -3.748 1 97.69 32 ILE B CA 1
ATOM 897 C C . ILE B 1 32 ? -5.582 -16.5 -4.316 1 97.69 32 ILE B C 1
ATOM 899 O O . ILE B 1 32 ? -5.457 -17.719 -4.156 1 97.69 32 ILE B O 1
ATOM 903 N N . LEU B 1 33 ? -6.555 -15.953 -4.977 1 97.75 33 LEU B N 1
ATOM 904 C CA . LEU B 1 33 ? -7.602 -16.766 -5.578 1 97.75 33 LEU B CA 1
ATOM 905 C C . LEU B 1 33 ? -7.23 -17.172 -7 1 97.75 33 LEU B C 1
ATOM 907 O O . LEU B 1 33 ? -7.523 -18.281 -7.434 1 97.75 33 LEU B O 1
ATOM 911 N N . SER B 1 34 ? -6.625 -16.266 -7.691 1 97.25 34 SER B N 1
ATOM 912 C CA . SER B 1 34 ? -6.242 -16.516 -9.078 1 97.25 34 SER B CA 1
ATOM 913 C C . SER B 1 34 ? -5.27 -15.445 -9.578 1 97.25 34 SER B C 1
ATOM 915 O O . SER B 1 34 ? -5.086 -14.414 -8.938 1 97.25 34 SER B O 1
ATOM 917 N N . PHE B 1 35 ? -4.605 -15.773 -10.594 1 96.88 35 PHE B N 1
ATOM 918 C CA . PHE B 1 35 ? -3.889 -14.82 -11.43 1 96.88 35 PHE B CA 1
ATOM 919 C C . PHE B 1 35 ? -4.562 -14.68 -12.789 1 96.88 35 PHE B C 1
ATOM 921 O O . PHE B 1 35 ? -5 -15.672 -13.375 1 96.88 35 PHE B O 1
ATOM 928 N N . GLU B 1 36 ? -4.719 -13.438 -13.133 1 95.75 36 GLU B N 1
ATOM 929 C CA . GLU B 1 36 ? -5.398 -13.164 -14.398 1 95.75 36 GLU B CA 1
ATOM 930 C C . GLU B 1 36 ? -4.555 -12.266 -15.289 1 95.75 36 GLU B C 1
ATOM 932 O O . GLU B 1 36 ? -3.971 -11.289 -14.82 1 95.75 36 GLU B O 1
ATOM 937 N N . ASP B 1 37 ? -4.488 -12.625 -16.5 1 93 37 ASP B N 1
ATOM 938 C CA . ASP B 1 37 ? -3.859 -11.766 -17.5 1 93 37 ASP B CA 1
ATOM 939 C C . ASP B 1 37 ? -4.895 -10.867 -18.172 1 93 37 ASP B C 1
ATOM 941 O O . ASP B 1 37 ? -5.859 -11.352 -18.766 1 93 37 ASP B O 1
ATOM 945 N N . ARG B 1 38 ? -4.688 -9.625 -17.938 1 91.44 38 ARG B N 1
ATOM 946 C CA . ARG B 1 38 ? -5.555 -8.648 -18.578 1 91.44 38 ARG B CA 1
ATOM 947 C C . ARG B 1 38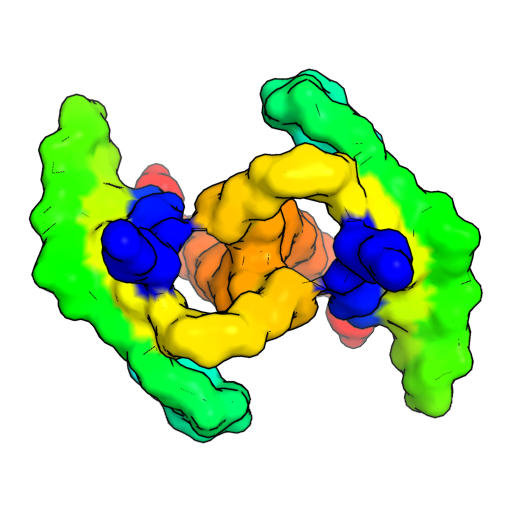 ? -4.754 -7.75 -19.516 1 91.44 38 ARG B C 1
ATOM 949 O O . ARG B 1 38 ? -4.129 -6.785 -19.078 1 91.44 38 ARG B O 1
ATOM 956 N N . ASP B 1 39 ? -4.816 -8.008 -20.812 1 91.06 39 ASP B N 1
ATOM 957 C CA . ASP B 1 39 ? -4.168 -7.215 -21.844 1 91.06 39 ASP B CA 1
ATOM 958 C C . ASP B 1 39 ? -2.674 -7.059 -21.562 1 91.06 39 ASP B C 1
ATOM 960 O O . ASP B 1 39 ? -2.152 -5.941 -21.562 1 91.06 39 ASP B O 1
ATOM 964 N N . GLY B 1 40 ? -2.02 -8.148 -21.125 1 87.88 40 GLY B N 1
ATOM 965 C CA . GLY B 1 40 ? -0.575 -8.156 -20.953 1 87.88 40 GLY B CA 1
ATOM 966 C C . GLY B 1 40 ? -0.137 -7.777 -19.547 1 87.88 40 GLY B C 1
ATOM 967 O O . GLY B 1 40 ? 1.055 -7.805 -19.234 1 87.88 40 GLY B O 1
ATOM 968 N N . VAL B 1 41 ? -1.124 -7.438 -18.734 1 87.12 41 VAL B N 1
ATOM 969 C CA . VAL B 1 41 ? -0.791 -7.148 -17.344 1 87.12 41 VAL B CA 1
ATOM 970 C C . VAL B 1 41 ? -1.341 -8.25 -16.438 1 87.12 41 VAL B C 1
ATOM 972 O O . VAL B 1 41 ? -2.531 -8.57 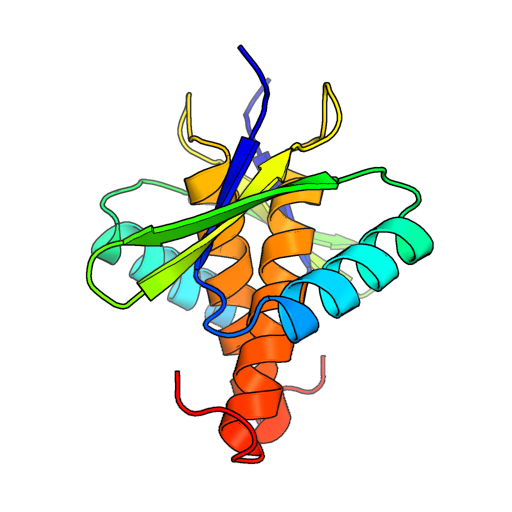-16.484 1 87.12 41 VAL B O 1
ATOM 975 N N . GLU B 1 42 ? -0.51 -8.812 -15.727 1 93.88 42 GLU B N 1
ATOM 976 C CA . GLU B 1 42 ? -0.932 -9.836 -14.781 1 93.88 42 GLU B CA 1
ATOM 977 C C . GLU B 1 42 ? -1.492 -9.211 -13.5 1 93.88 42 GLU B C 1
ATOM 979 O O . GLU B 1 42 ? -0.891 -8.297 -12.938 1 93.88 42 GLU B O 1
ATOM 984 N N . PHE B 1 43 ? -2.697 -9.719 -13.117 1 96.25 43 PHE B N 1
ATOM 985 C CA . PHE B 1 43 ? -3.324 -9.305 -11.867 1 96.25 43 PHE B CA 1
ATOM 986 C C . PHE B 1 43 ? -3.469 -10.484 -10.914 1 96.25 43 PHE B C 1
ATOM 988 O O . PHE B 1 43 ? -3.912 -11.562 -11.32 1 96.25 43 PHE B O 1
ATOM 995 N N . GLY B 1 44 ? -2.986 -10.32 -9.742 1 97.75 44 GLY B N 1
ATOM 996 C CA . GLY B 1 44 ? -3.393 -11.219 -8.68 1 97.75 44 GLY B CA 1
ATOM 997 C C . GLY B 1 44 ? -4.711 -10.836 -8.039 1 97.75 44 GLY B C 1
ATOM 998 O O . GLY B 1 44 ? -4.891 -9.695 -7.613 1 97.75 44 GLY B O 1
ATOM 999 N N . ILE B 1 45 ? -5.676 -11.734 -8.047 1 97.94 45 ILE B N 1
ATOM 1000 C CA . ILE B 1 45 ? -6.914 -11.555 -7.297 1 97.94 45 ILE B CA 1
ATOM 1001 C C . ILE B 1 45 ? -6.746 -12.109 -5.883 1 97.94 45 ILE B C 1
ATOM 1003 O O . ILE B 1 45 ? -6.598 -13.32 -5.699 1 97.94 45 ILE B O 1
ATOM 1007 N N . VAL B 1 46 ? -6.793 -11.211 -4.922 1 98.31 46 VAL B N 1
ATOM 1008 C CA . VAL B 1 46 ? -6.473 -11.594 -3.553 1 98.31 46 VAL B CA 1
ATOM 1009 C C . VAL B 1 46 ? -7.707 -11.43 -2.666 1 98.31 46 VAL B C 1
ATOM 1011 O O . VAL B 1 46 ? -8.297 -10.344 -2.613 1 98.31 46 VAL B O 1
ATOM 1014 N N . GLU B 1 47 ? -8.07 -12.492 -2.039 1 98 47 GLU B N 1
ATOM 1015 C CA . GLU B 1 47 ? -9.125 -12.438 -1.033 1 98 47 GLU B CA 1
ATOM 1016 C C . GLU B 1 47 ? -8.594 -11.93 0.302 1 98 47 GLU B C 1
ATOM 1018 O O . GLU B 1 47 ? -7.605 -12.445 0.824 1 98 47 GLU B O 1
ATOM 1023 N N . ILE B 1 48 ? -9.227 -10.945 0.744 1 95.88 48 ILE B N 1
ATOM 1024 C CA . ILE B 1 48 ? -8.844 -10.438 2.057 1 95.88 48 ILE B CA 1
ATOM 1025 C C . ILE B 1 48 ? -9.812 -10.961 3.115 1 95.88 48 ILE B C 1
ATOM 1027 O O . ILE B 1 48 ? -10.977 -11.242 2.814 1 95.88 48 ILE B O 1
ATOM 1031 N N . THR B 1 49 ? -9.25 -11.156 4.293 1 88.44 49 THR B N 1
ATOM 1032 C CA . THR B 1 49 ? -10.062 -11.672 5.387 1 88.44 49 THR B CA 1
ATOM 1033 C C . THR B 1 49 ? -11.266 -10.773 5.641 1 88.44 49 THR B C 1
ATOM 1035 O O . THR B 1 49 ? -11.188 -9.555 5.457 1 88.44 49 THR B O 1
ATOM 1038 N N . GLU B 1 50 ? -12.273 -11.367 6.109 1 86.44 50 GLU B N 1
ATOM 1039 C CA . GLU B 1 50 ? -13.484 -10.617 6.441 1 86.44 50 GLU B CA 1
ATOM 1040 C C . GLU B 1 50 ? -13.195 -9.562 7.508 1 86.44 50 GLU B C 1
ATOM 1042 O O . GLU B 1 50 ? -12.469 -9.82 8.469 1 86.44 50 GLU B O 1
ATOM 1047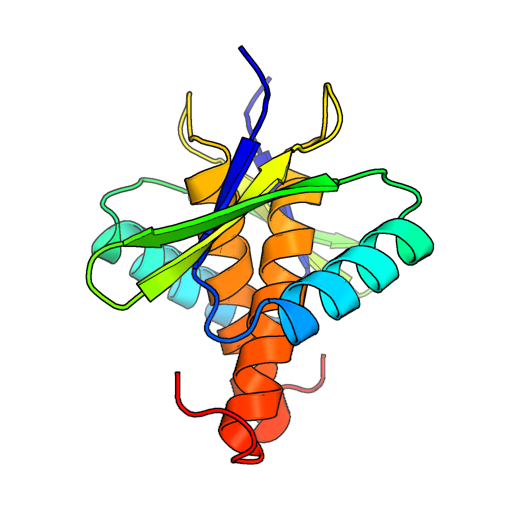 N N . ASN B 1 51 ? -13.703 -8.414 7.391 1 86.75 51 ASN B N 1
ATOM 1048 C CA . ASN B 1 51 ? -13.609 -7.293 8.328 1 86.75 51 ASN B CA 1
ATOM 1049 C C . ASN B 1 51 ? -12.188 -6.746 8.406 1 86.75 51 ASN B C 1
ATOM 1051 O O . ASN B 1 51 ? -11.805 -6.152 9.414 1 86.75 51 ASN B O 1
ATOM 1055 N N . THR B 1 52 ? -11.43 -7.125 7.426 1 92.5 52 THR B N 1
ATOM 1056 C CA . THR B 1 52 ? -10.117 -6.488 7.355 1 92.5 52 THR B CA 1
ATOM 1057 C C . THR B 1 52 ? -10.25 -4.969 7.402 1 92.5 52 THR B C 1
ATOM 1059 O O . THR B 1 52 ? -11.07 -4.391 6.684 1 92.5 52 THR B O 1
ATOM 1062 N N . SER B 1 53 ? -9.523 -4.383 8.305 1 93.25 53 SER B N 1
ATOM 1063 C CA . SER B 1 53 ? -9.586 -2.932 8.438 1 93.25 53 SER B CA 1
ATOM 1064 C C . SER B 1 53 ? -8.953 -2.238 7.238 1 93.25 53 SER B C 1
ATOM 1066 O O . SER B 1 53 ? -8.07 -2.797 6.586 1 93.25 53 SER B O 1
ATOM 1068 N N . ASN B 1 54 ? -9.32 -1.035 7.074 1 94.44 54 ASN B N 1
ATOM 1069 C CA . ASN B 1 54 ? -8.711 -0.211 6.031 1 94.44 54 ASN B CA 1
ATOM 1070 C C . ASN B 1 54 ? -7.215 -0.039 6.254 1 94.44 54 ASN B C 1
ATOM 1072 O O . ASN B 1 54 ? -6.438 -0.018 5.297 1 94.44 54 ASN B O 1
ATOM 1076 N N . ASN B 1 55 ? -6.832 0.076 7.496 1 96.19 55 ASN B N 1
ATOM 1077 C CA . ASN B 1 55 ? -5.418 0.223 7.816 1 96.19 55 ASN B CA 1
ATOM 1078 C C . ASN B 1 55 ? -4.605 -0.977 7.336 1 96.19 55 ASN B C 1
ATOM 1080 O O . ASN B 1 55 ? -3.488 -0.818 6.84 1 96.19 55 ASN B O 1
ATOM 1084 N N . MET B 1 56 ? -5.184 -2.082 7.5 1 96.25 56 MET B N 1
ATOM 1085 C CA . MET B 1 56 ? -4.473 -3.295 7.109 1 96.25 56 MET B CA 1
ATOM 1086 C C . MET B 1 56 ? -4.352 -3.393 5.594 1 96.25 56 MET B C 1
ATOM 1088 O O . MET B 1 56 ? -3.314 -3.801 5.07 1 96.25 56 MET B O 1
ATOM 1092 N N . ILE B 1 57 ? -5.395 -3.072 4.895 1 96.69 57 ILE B N 1
ATOM 1093 C CA . ILE B 1 57 ? -5.379 -3.072 3.436 1 96.69 57 ILE B CA 1
ATOM 1094 C C . ILE B 1 57 ? -4.328 -2.082 2.932 1 96.69 57 ILE B C 1
ATOM 1096 O O . ILE B 1 57 ? -3.523 -2.412 2.059 1 96.69 57 ILE B O 1
ATOM 1100 N N . PHE B 1 58 ? -4.27 -0.927 3.514 1 97.88 58 PHE B N 1
ATOM 1101 C CA . PHE B 1 58 ? -3.273 0.094 3.205 1 97.88 58 PHE B CA 1
ATOM 1102 C C . PHE B 1 58 ? -1.863 -0.437 3.434 1 97.88 58 PHE B C 1
ATOM 1104 O O . PHE B 1 58 ? -0.978 -0.243 2.6 1 97.88 58 PHE B O 1
ATOM 1111 N N . MET B 1 59 ? -1.714 -1.013 4.562 1 97.31 59 MET B N 1
ATOM 1112 C CA . MET B 1 59 ? -0.395 -1.519 4.93 1 97.31 59 MET B CA 1
ATOM 1113 C C . MET B 1 59 ? 0.088 -2.561 3.926 1 97.31 59 MET B C 1
ATOM 1115 O O . MET B 1 59 ? 1.272 -2.602 3.59 1 97.31 59 MET B O 1
ATOM 1119 N N . PHE B 1 60 ? -0.786 -3.42 3.488 1 97.94 60 PHE B N 1
ATOM 1120 C CA . PHE B 1 60 ? -0.389 -4.395 2.479 1 97.94 60 PHE B CA 1
ATOM 1121 C C . PHE B 1 60 ? 0.053 -3.697 1.197 1 97.94 60 PHE B C 1
ATOM 1123 O O . PHE B 1 60 ? 1.054 -4.082 0.589 1 97.94 60 PHE B O 1
ATOM 1130 N N . GLY B 1 61 ? -0.693 -2.715 0.765 1 98 61 GLY B N 1
ATOM 1131 C CA . GLY B 1 61 ? -0.27 -1.906 -0.367 1 98 61 GLY B CA 1
ATOM 1132 C C . GLY B 1 61 ? 1.105 -1.292 -0.181 1 98 61 GLY B C 1
ATOM 1133 O O . GLY B 1 61 ? 1.926 -1.305 -1.101 1 98 61 GLY B O 1
ATOM 1134 N N . PHE B 1 62 ? 1.295 -0.768 0.971 1 97.19 62 PHE B N 1
ATOM 1135 C CA . PHE B 1 62 ? 2.576 -0.158 1.308 1 97.19 62 PHE B CA 1
ATOM 1136 C C . PHE B 1 62 ? 3.713 -1.159 1.136 1 97.19 62 PHE B C 1
ATOM 1138 O O . PHE B 1 62 ? 4.719 -0.859 0.488 1 97.19 62 PHE B O 1
ATOM 1145 N N . PHE B 1 63 ? 3.584 -2.328 1.671 1 96.12 63 PHE B N 1
ATOM 1146 C CA . PHE B 1 63 ? 4.617 -3.355 1.601 1 96.12 63 PHE B CA 1
ATOM 1147 C C . PHE B 1 63 ? 4.848 -3.791 0.159 1 96.12 63 PHE B C 1
ATOM 1149 O O . PHE B 1 63 ? 5.992 -3.98 -0.261 1 96.12 63 PHE B O 1
ATOM 1156 N N . TRP B 1 64 ? 3.762 -3.938 -0.546 1 97.38 64 TRP B N 1
ATOM 1157 C CA . TRP B 1 64 ? 3.861 -4.309 -1.954 1 97.38 64 TRP B CA 1
ATOM 1158 C C . TRP B 1 64 ? 4.594 -3.23 -2.75 1 97.38 64 TRP B C 1
ATOM 1160 O O . TRP B 1 64 ? 5.512 -3.531 -3.512 1 97.38 64 TRP B O 1
ATOM 1170 N N . GLY B 1 65 ? 4.164 -2.008 -2.547 1 95.69 65 GLY B N 1
ATOM 1171 C CA . GLY B 1 65 ? 4.805 -0.901 -3.24 1 95.69 65 GLY B CA 1
ATOM 1172 C C . GLY B 1 65 ? 6.285 -0.776 -2.926 1 95.69 65 GLY B C 1
ATOM 1173 O O . GLY B 1 65 ? 7.094 -0.531 -3.822 1 95.69 65 GLY B O 1
ATOM 1174 N N . ALA B 1 66 ? 6.609 -0.934 -1.678 1 94.38 66 ALA B N 1
ATOM 1175 C CA . ALA B 1 66 ? 8.008 -0.873 -1.266 1 94.38 66 ALA B CA 1
ATOM 1176 C C . ALA B 1 66 ? 8.82 -1.982 -1.924 1 94.38 66 ALA B C 1
ATOM 1178 O O . ALA B 1 66 ? 9.93 -1.743 -2.41 1 94.38 66 ALA B O 1
ATOM 1179 N N . LYS B 1 67 ? 8.297 -3.178 -1.934 1 95.25 67 LYS B N 1
ATOM 1180 C CA . LYS B 1 67 ? 8.992 -4.316 -2.518 1 95.25 67 LYS B CA 1
ATOM 1181 C C . LYS B 1 67 ? 9.195 -4.129 -4.02 1 95.25 67 LYS B C 1
ATOM 1183 O O . LYS B 1 67 ? 10.297 -4.336 -4.535 1 95.25 67 LYS B O 1
ATOM 1188 N N . VAL B 1 68 ? 8.156 -3.766 -4.691 1 95.25 68 VAL B N 1
ATOM 1189 C CA . VAL B 1 68 ? 8.211 -3.566 -6.137 1 95.25 68 VAL B CA 1
ATOM 1190 C C . VAL B 1 68 ? 9.227 -2.48 -6.473 1 95.25 68 VAL B C 1
ATOM 1192 O O . VAL B 1 68 ? 10.062 -2.658 -7.363 1 95.25 68 VAL B O 1
ATOM 1195 N N . ASN B 1 69 ? 9.211 -1.394 -5.742 1 94.38 69 ASN B N 1
ATOM 1196 C CA . ASN B 1 69 ? 10.156 -0.315 -5.996 1 94.38 69 ASN B CA 1
ATOM 1197 C C . ASN B 1 69 ? 11.594 -0.761 -5.738 1 94.38 69 ASN B C 1
ATOM 1199 O O . ASN B 1 69 ? 12.508 -0.409 -6.492 1 94.38 69 ASN B O 1
ATOM 1203 N N . LEU B 1 70 ? 11.781 -1.462 -4.68 1 93.62 70 LEU B N 1
ATOM 1204 C CA . LEU B 1 70 ? 13.109 -1.975 -4.363 1 93.62 70 LEU B CA 1
ATOM 1205 C C . LEU B 1 70 ? 13.641 -2.846 -5.496 1 93.62 70 LEU B C 1
ATOM 1207 O O . LEU B 1 70 ? 14.773 -2.664 -5.945 1 93.62 70 LEU B O 1
ATOM 1211 N N . LEU B 1 71 ? 12.844 -3.711 -5.969 1 94.94 71 LEU B N 1
ATOM 1212 C CA . LEU B 1 71 ? 13.258 -4.633 -7.02 1 94.94 71 LEU B CA 1
ATOM 1213 C C . LEU B 1 71 ? 13.523 -3.885 -8.32 1 94.94 71 LEU B C 1
ATOM 1215 O O . LEU B 1 71 ? 14.445 -4.23 -9.062 1 94.94 71 LEU B O 1
ATOM 1219 N N . ARG B 1 72 ? 12.734 -2.883 -8.609 1 93.75 72 ARG B N 1
ATOM 1220 C CA . ARG B 1 72 ? 12.953 -2.062 -9.797 1 93.75 72 ARG B CA 1
ATOM 1221 C C . ARG B 1 72 ? 14.297 -1.342 -9.719 1 93.75 72 ARG B C 1
ATOM 1223 O O . ARG B 1 72 ? 15.062 -1.328 -10.688 1 93.75 72 ARG B O 1
ATOM 1230 N N . GLN B 1 73 ? 14.531 -0.796 -8.625 1 92.62 73 GLN B N 1
ATOM 1231 C CA . GLN B 1 73 ? 15.773 -0.058 -8.43 1 92.62 73 GLN B CA 1
ATOM 1232 C C . GLN B 1 73 ? 16.984 -0.978 -8.555 1 92.62 73 GLN B C 1
ATOM 1234 O O . GLN B 1 73 ? 18.047 -0.558 -9.023 1 92.62 73 GLN B O 1
ATOM 1239 N N . GLN B 1 74 ? 16.859 -2.184 -8.164 1 94.12 74 GLN B N 1
ATOM 1240 C CA . GLN B 1 74 ? 17.922 -3.17 -8.242 1 94.12 74 GLN B CA 1
ATOM 1241 C C . GLN B 1 74 ? 18.016 -3.771 -9.641 1 94.12 74 GLN B C 1
ATOM 1243 O O . GLN B 1 74 ? 18.922 -4.566 -9.922 1 94.12 74 GLN B O 1
ATOM 1248 N N . GLY B 1 75 ? 17.062 -3.445 -10.461 1 94 75 GLY B N 1
ATOM 1249 C CA . GLY B 1 75 ? 17.047 -3.955 -11.828 1 94 75 GLY B CA 1
ATOM 1250 C C . GLY B 1 75 ? 16.562 -5.387 -11.922 1 94 75 GLY B C 1
ATOM 1251 O O . GLY B 1 75 ? 16.781 -6.059 -12.93 1 94 75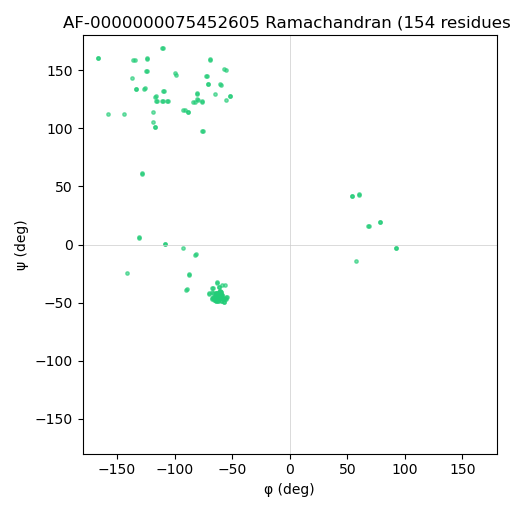 GLY B O 1
ATOM 1252 N N . LYS B 1 76 ? 15.875 -5.871 -10.93 1 95.38 76 LYS B N 1
ATOM 1253 C CA . LYS B 1 76 ? 15.438 -7.262 -10.898 1 95.38 76 LYS B CA 1
ATOM 1254 C C . LYS B 1 76 ? 14.094 -7.43 -11.602 1 95.38 76 LYS B C 1
ATOM 1256 O O . LYS B 1 76 ? 13.734 -8.539 -12 1 95.38 76 LYS B O 1
ATOM 1261 N N . ILE B 1 77 ? 13.352 -6.359 -11.617 1 92.94 77 ILE B N 1
ATOM 1262 C CA . ILE B 1 77 ? 12.109 -6.359 -12.375 1 92.94 77 ILE B CA 1
ATOM 1263 C C . ILE B 1 77 ? 12 -5.07 -13.188 1 92.94 77 ILE B C 1
ATOM 1265 O O . ILE B 1 77 ? 12.656 -4.074 -12.875 1 92.94 77 ILE B O 1
ATOM 1269 N N . ASP B 1 78 ? 11.094 -5.152 -14.312 1 90.06 78 ASP B N 1
ATOM 1270 C CA . ASP B 1 78 ? 10.945 -3.971 -15.156 1 90.06 78 ASP B CA 1
ATOM 1271 C C . ASP B 1 78 ? 9.477 -3.637 -15.375 1 90.06 78 ASP B C 1
ATOM 1273 O O . ASP B 1 78 ? 9.141 -2.75 -16.172 1 90.06 78 ASP B O 1
ATOM 1277 N N . TRP B 1 79 ? 8.781 -4.383 -14.695 1 84.38 79 TRP B N 1
ATOM 1278 C CA . TRP B 1 79 ? 7.348 -4.105 -14.797 1 84.38 79 TRP B CA 1
ATOM 1279 C C . TRP B 1 79 ? 6.898 -3.17 -13.68 1 84.38 79 TRP B C 1
ATOM 1281 O O . TRP B 1 79 ? 7.594 -3.014 -12.672 1 84.38 79 TRP B O 1
#

Nearest PDB structures (foldseek):
  1u8s-assembly1_B  TM=5.366E-01  e=1.575E-01  Vibrio cholerae
  6i05-assembly1_A  TM=5.502E-01  e=2.527E-01  Pseudomonas aeruginosa
  2ec2-assembly1_C  TM=4.228E-01  e=1.928E-01  Sulfurisphaera tokodaii
  7b90-assembly1_E  TM=4.950E-01  e=4.640E-01  Thermus thermophilus HB8
  6lxg-assembly1_B  TM=5.426E-01  e=7.966E-01  Mycobacterium tuberculosis

Radius of gyration: 15.42 Å; Cα contacts (8 Å, |Δi|>4): 249; chains: 2; bounding box: 39×34×43 Å

Solvent-accessible surface area (backbone atoms only — not comparable to full-atom values): 8836 Å² total; per-residue (Å²): 131,83,56,55,35,72,39,78,60,76,37,73,64,58,50,50,51,52,48,52,52,48,22,65,74,67,71,50,68,62,38,78,76,46,76,43,76,56,95,88,40,37,26,39,36,30,36,47,48,85,84,62,49,63,46,56,46,21,49,52,16,19,54,50,20,28,50,54,44,53,34,40,74,71,64,76,44,87,119,131,83,55,56,35,71,39,83,38,87,42,74,64,58,52,51,51,52,49,53,51,49,23,64,75,68,71,50,69,64,40,77,76,46,75,43,75,57,94,90,40,35,26,38,35,30,36,46,47,86,86,62,48,61,47,56,44,20,49,51,18,19,53,50,19,29,51,53,43,52,35,39,75,70,63,74,43,89,115

Organism: Capnocytophaga canimorsus (strain 5) (NCBI:txid860228)

pLDDT: mean 93.95, std 5.61, range [57.94, 98.31]

Secondary structure (DSSP, 8-state):
---EEEEE-S-HHHHHHHHHHHHHHHT---EEEEEEEETTEEEEEEEPPTT--HHHHHHHHHHHHHHHHHHHHTTS---/---EEEEEES-HHHHHHHHHHHHHHHT---EEEEEEEETTEEEEEEEPPTT--HHHHHHHHHHHHHHHHHHHHTTS---

Sequence (158 aa):
MKNTIEIPTGSAEILSEVLDRFNTTYKVNFKILSFEDRDGVEFGIVEITENTSNNMIFMFGFFWGAKVNLLRQQGKIDWMKNTIEIPTGSAEILSEVLDRFNTTYKVNFKILSFEDRDGVEFGIVEITENTSNNMIFMFGFFWGAKVNLLRQQGKIDW

Foldseek 3Di:
DFAKDKDFQLDPVVLVVLVVVLCVVVVFDKDFPDWDDDPNTIITIIGGDPPDDPVSVVVSVVSSVVVVVVCVVVVNDDD/DFAKDKAFDPDPVVLVVLVVVLCVVVVFDKDFPDWDDDPNIIITIIGGDPPDDPVSVVVSVVSVVVVVVVCVVVVNDDD